Protein AF-A0A443S232-F1 (afdb_monomer_lite)

Organism: NCBI:txid299467

pLDDT: mean 97.69, std 2.04, range [86.19, 98.69]

Radius of gyration: 16.25 Å; chains: 1; bounding box: 34×20×43 Å

Secondary structure (DSSP, 8-state):
----TT---PPP---EEE--HHHHHHHHTS-HHHHHHHHHHHHSTTTT---EEE---

Sequence (57 aa):
VTINREKRYQSIIGFGGAFTDSATLNIRSLPQNLSERLIKDYFAEDGIQYSIGRIPI

Structure (mmCIF, N/CA/C/O backbone):
data_AF-A0A443S232-F1
#
_entry.id   AF-A0A443S232-F1
#
loop_
_atom_site.group_PDB
_atom_site.id
_atom_site.type_symbol
_atom_site.label_atom_id
_atom_site.label_alt_id
_atom_site.label_comp_id
_atom_site.label_asym_id
_atom_site.label_entity_id
_atom_site.label_seq_id
_atom_site.pdbx_PDB_ins_code
_atom_site.Cartn_x
_atom_site.Cartn_y
_atom_site.Cartn_z
_atom_site.occupancy
_atom_site.B_iso_or_equiv
_atom_site.auth_seq_id
_atom_site.auth_comp_id
_atom_site.auth_asym_id
_atom_site.auth_atom_id
_atom_site.pdbx_PDB_model_num
ATOM 1 N N . VAL A 1 1 ? 5.297 0.523 -29.053 1.00 86.19 1 VAL A N 1
ATOM 2 C CA . VAL A 1 1 ? 6.433 0.296 -28.123 1.00 86.19 1 VAL A CA 1
ATOM 3 C C . VAL A 1 1 ? 6.992 -1.092 -28.392 1.00 86.19 1 VAL A C 1
ATOM 5 O O . VAL A 1 1 ? 6.190 -2.001 -28.565 1.00 86.19 1 VAL A O 1
ATOM 8 N N . THR A 1 2 ? 8.316 -1.256 -28.442 1.00 95.75 2 THR A N 1
ATOM 9 C CA . THR A 1 2 ? 8.986 -2.549 -28.690 1.00 95.75 2 THR A CA 1
ATOM 10 C C . THR A 1 2 ? 9.810 -2.945 -27.464 1.00 95.75 2 THR A C 1
ATOM 12 O O . THR A 1 2 ? 10.525 -2.105 -26.924 1.00 95.75 2 THR A O 1
ATOM 15 N N . ILE A 1 3 ? 9.714 -4.204 -27.018 1.00 96.06 3 ILE A N 1
ATOM 16 C CA . ILE A 1 3 ? 10.363 -4.712 -25.794 1.00 96.06 3 ILE A CA 1
ATOM 17 C C . ILE A 1 3 ? 11.436 -5.745 -26.167 1.00 96.06 3 ILE A C 1
ATOM 19 O O . ILE A 1 3 ? 11.125 -6.740 -26.816 1.00 96.06 3 ILE A O 1
ATOM 23 N N . ASN A 1 4 ? 12.680 -5.541 -25.717 1.00 97.56 4 ASN A N 1
ATOM 24 C CA . ASN A 1 4 ? 13.763 -6.525 -25.831 1.00 97.56 4 ASN A CA 1
ATOM 25 C C . ASN A 1 4 ? 13.944 -7.268 -24.495 1.00 97.56 4 ASN A C 1
ATOM 27 O O . ASN A 1 4 ? 14.426 -6.678 -23.530 1.00 97.56 4 ASN A O 1
ATOM 31 N N . ARG A 1 5 ? 13.575 -8.555 -24.448 1.00 95.94 5 ARG A N 1
ATOM 32 C CA . ARG A 1 5 ? 13.610 -9.392 -23.231 1.00 95.94 5 ARG A CA 1
ATOM 33 C C . ARG A 1 5 ? 15.011 -9.888 -22.840 1.00 95.94 5 ARG A C 1
ATOM 35 O O . ARG A 1 5 ? 15.195 -10.298 -21.697 1.00 95.94 5 ARG A O 1
ATOM 42 N N . GLU A 1 6 ? 15.990 -9.814 -23.744 1.00 97.75 6 GLU A N 1
ATOM 43 C CA . GLU A 1 6 ? 17.384 -10.206 -23.469 1.00 97.75 6 GLU A CA 1
ATOM 44 C C . GLU A 1 6 ? 18.149 -9.121 -22.701 1.00 97.75 6 GLU A C 1
ATOM 46 O O . GLU A 1 6 ? 19.114 -9.399 -21.990 1.00 97.75 6 GLU A O 1
ATOM 51 N N . LYS A 1 7 ? 17.703 -7.862 -22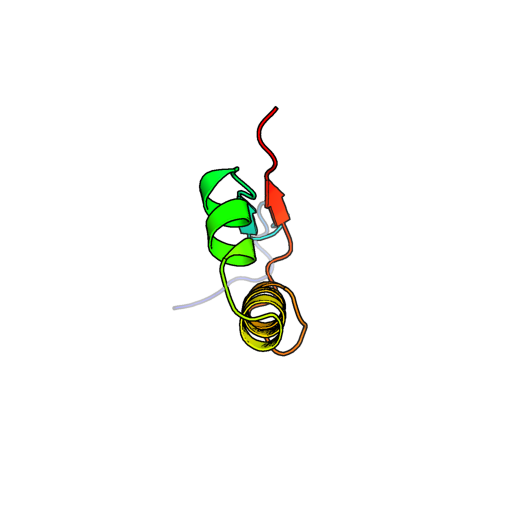.801 1.00 97.62 7 LYS A N 1
ATOM 52 C CA . LYS A 1 7 ? 18.305 -6.745 -22.071 1.00 97.62 7 LYS A CA 1
ATOM 53 C C . LYS A 1 7 ? 17.737 -6.678 -20.651 1.00 97.62 7 LYS A C 1
ATOM 55 O O . LYS A 1 7 ? 16.618 -6.212 -20.448 1.00 97.62 7 LYS A O 1
ATOM 60 N N . ARG A 1 8 ? 18.516 -7.135 -19.668 1.00 97.31 8 ARG A N 1
ATOM 61 C CA . ARG A 1 8 ? 18.125 -7.177 -18.248 1.00 97.31 8 ARG A CA 1
ATOM 62 C C . ARG A 1 8 ? 18.734 -6.032 -17.436 1.00 97.31 8 ARG A C 1
ATOM 64 O O . ARG A 1 8 ? 19.790 -5.510 -17.783 1.00 97.31 8 ARG A O 1
ATOM 71 N N . TYR A 1 9 ? 18.056 -5.681 -16.346 1.00 96.19 9 TYR A N 1
ATOM 72 C CA . TYR A 1 9 ? 18.461 -4.664 -15.371 1.00 96.19 9 TYR A CA 1
ATOM 73 C C . TYR A 1 9 ? 18.260 -5.206 -13.946 1.00 96.19 9 TYR A C 1
ATOM 75 O O . TYR A 1 9 ? 18.419 -6.406 -13.721 1.00 96.19 9 TYR A O 1
ATOM 83 N N . GLN A 1 10 ? 17.919 -4.348 -12.982 1.00 98.12 10 GLN A N 1
ATOM 84 C CA . GLN A 1 10 ? 17.647 -4.756 -11.610 1.00 98.12 10 GLN A CA 1
ATOM 85 C C . GLN A 1 10 ? 16.403 -5.645 -11.493 1.00 98.12 10 GLN A C 1
ATOM 87 O O . GLN A 1 10 ? 15.428 -5.486 -12.232 1.00 98.12 10 GLN A O 1
ATOM 92 N N . SER A 1 11 ? 16.415 -6.527 -10.497 1.00 97.62 11 SER A N 1
ATOM 93 C CA . SER A 1 11 ? 15.208 -7.201 -10.023 1.00 97.62 11 SER A CA 1
ATOM 94 C C . SER A 1 11 ? 14.366 -6.255 -9.170 1.00 97.62 11 SER A C 1
ATOM 96 O O . SER A 1 11 ? 14.887 -5.361 -8.501 1.00 97.62 11 SER A O 1
ATOM 98 N N . ILE A 1 12 ? 13.055 -6.479 -9.167 1.00 97.94 12 ILE A N 1
ATOM 99 C CA . ILE A 1 12 ? 12.127 -5.760 -8.299 1.00 97.94 12 ILE A CA 1
ATOM 100 C C . ILE A 1 12 ? 11.962 -6.549 -7.002 1.00 97.94 12 ILE A C 1
ATOM 102 O O . ILE A 1 12 ? 11.647 -7.734 -7.039 1.00 97.94 12 ILE A O 1
ATOM 106 N N . ILE A 1 13 ? 12.180 -5.883 -5.866 1.00 98.00 13 ILE A N 1
ATOM 107 C CA . ILE A 1 13 ? 11.972 -6.469 -4.534 1.00 98.00 13 ILE A CA 1
ATOM 108 C C . ILE A 1 13 ? 10.471 -6.575 -4.243 1.00 98.00 13 ILE A C 1
ATOM 110 O O . ILE A 1 13 ? 9.999 -7.608 -3.782 1.00 98.00 13 ILE A O 1
ATOM 114 N N . GLY A 1 14 ? 9.715 -5.514 -4.534 1.00 98.00 14 GLY A N 1
ATOM 115 C CA . GLY A 1 14 ? 8.276 -5.469 -4.312 1.00 98.00 14 GLY A CA 1
ATOM 116 C C . GLY A 1 14 ? 7.724 -4.049 -4.271 1.00 98.00 14 GLY A C 1
ATOM 117 O O . GLY A 1 14 ? 8.450 -3.077 -4.492 1.00 98.00 14 GLY A O 1
ATOM 118 N N . PHE A 1 15 ? 6.436 -3.950 -3.959 1.00 9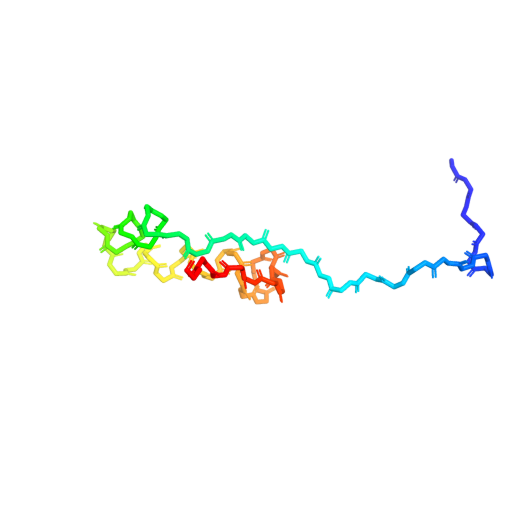8.62 15 PHE A N 1
ATOM 119 C CA . PHE A 1 15 ? 5.693 -2.698 -3.809 1.00 98.62 15 PHE A CA 1
ATOM 120 C C . PHE A 1 15 ? 4.872 -2.760 -2.522 1.00 98.62 15 PHE A C 1
ATOM 122 O O . PHE A 1 15 ? 4.497 -3.847 -2.078 1.00 98.62 15 PHE A O 1
ATOM 129 N N . GLY A 1 16 ? 4.638 -1.616 -1.882 1.00 98.31 16 GLY A N 1
ATOM 130 C CA . GLY A 1 16 ? 4.124 -1.622 -0.521 1.00 98.31 16 GLY A CA 1
ATOM 131 C C . GLY A 1 16 ? 3.767 -0.262 0.055 1.00 98.31 16 GLY A C 1
ATOM 132 O O . GLY A 1 16 ? 3.781 0.757 -0.635 1.00 98.31 16 GLY A O 1
ATOM 133 N N . GLY A 1 17 ? 3.486 -0.265 1.357 1.00 98.12 17 GLY A N 1
ATOM 134 C CA . GLY A 1 17 ? 3.166 0.922 2.151 1.00 98.12 17 GLY A CA 1
ATOM 135 C C . GLY A 1 17 ? 3.901 0.949 3.491 1.00 98.12 17 GLY A C 1
ATOM 136 O O . GLY A 1 17 ? 4.722 0.079 3.788 1.00 98.12 17 GLY A O 1
ATOM 137 N N . ALA A 1 18 ? 3.614 1.959 4.312 1.00 98.50 18 ALA A N 1
ATOM 138 C CA . ALA A 1 18 ? 4.163 2.081 5.659 1.00 98.50 18 ALA A CA 1
ATOM 139 C C . ALA A 1 18 ? 3.078 1.861 6.720 1.00 98.50 18 ALA A C 1
ATOM 141 O O . ALA A 1 18 ? 2.011 2.467 6.659 1.00 98.50 18 ALA A O 1
ATOM 142 N N . PHE A 1 19 ? 3.385 1.047 7.725 1.00 98.06 19 PHE A N 1
ATOM 143 C CA . PHE A 1 19 ? 2.553 0.842 8.908 1.00 98.06 19 PHE A CA 1
ATOM 144 C C . PHE A 1 19 ? 2.904 1.889 9.971 1.00 98.06 19 PHE A C 1
ATOM 146 O O . PHE A 1 19 ? 3.532 1.585 10.980 1.00 98.06 19 PHE A O 1
ATOM 153 N N . THR A 1 20 ? 2.566 3.153 9.710 1.00 98.56 20 THR A N 1
ATOM 154 C CA . THR A 1 20 ? 2.724 4.238 10.691 1.00 98.56 20 THR A CA 1
ATOM 155 C C . THR A 1 20 ? 1.675 4.134 11.801 1.00 98.56 20 THR A C 1
ATOM 157 O O . THR A 1 20 ? 0.614 3.534 11.605 1.00 98.56 20 THR A O 1
ATOM 160 N N . ASP A 1 21 ? 1.910 4.794 12.937 1.00 98.25 21 ASP A N 1
ATOM 161 C CA . ASP A 1 21 ? 0.901 4.923 14.000 1.00 98.25 21 ASP A CA 1
ATOM 162 C C . ASP A 1 21 ? -0.407 5.500 13.457 1.00 98.25 21 ASP A C 1
ATOM 164 O O . ASP A 1 21 ? -1.482 4.963 13.702 1.00 98.25 21 ASP A O 1
ATOM 168 N N . SER A 1 22 ? -0.326 6.549 12.635 1.00 98.44 22 SER A N 1
ATOM 169 C CA . SER A 1 22 ? -1.505 7.143 12.002 1.00 98.44 22 SER A CA 1
ATOM 170 C C . SER A 1 22 ? -2.266 6.147 11.125 1.00 98.44 22 SER A C 1
ATOM 172 O O . SER A 1 22 ? -3.492 6.098 11.198 1.00 98.44 22 SER A O 1
ATOM 174 N N . ALA A 1 23 ? -1.578 5.334 10.319 1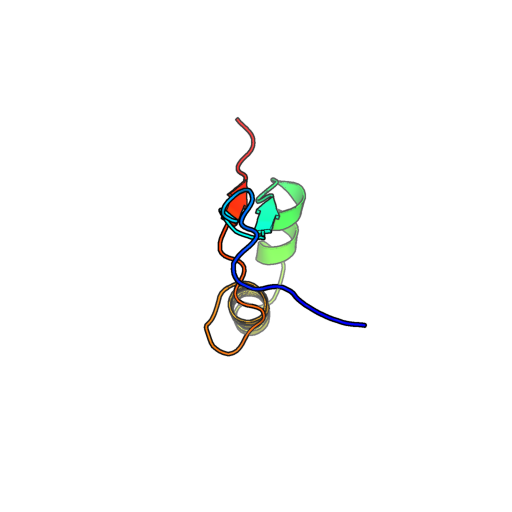.00 98.31 23 ALA A N 1
ATOM 175 C CA . ALA A 1 23 ? -2.227 4.341 9.470 1.00 98.31 23 ALA A CA 1
ATOM 176 C C . ALA A 1 23 ? -2.899 3.253 10.318 1.00 98.31 23 ALA A C 1
ATOM 178 O O . ALA A 1 23 ? -4.078 2.962 10.130 1.00 98.31 23 ALA A O 1
ATOM 179 N N . THR A 1 24 ? -2.180 2.693 11.291 1.00 97.81 24 THR A N 1
ATOM 180 C CA . THR A 1 24 ? -2.688 1.584 12.108 1.00 97.81 24 THR A CA 1
ATOM 181 C C . THR A 1 24 ? -3.798 2.019 13.068 1.00 97.81 24 THR A C 1
ATOM 183 O O . THR A 1 24 ? -4.769 1.280 13.232 1.00 97.81 24 THR A O 1
ATOM 186 N N . LEU A 1 25 ? -3.742 3.233 13.631 1.00 98.56 25 LEU A N 1
ATOM 187 C CA . LEU A 1 25 ? -4.821 3.794 14.453 1.00 98.56 25 LEU A CA 1
ATOM 188 C C . LEU A 1 25 ? -6.092 4.061 13.638 1.00 98.56 25 LEU A C 1
ATOM 190 O O . LEU A 1 25 ? -7.184 3.745 14.108 1.00 98.56 25 LEU A O 1
ATOM 194 N N . ASN A 1 26 ? -5.965 4.586 12.414 1.00 98.69 26 ASN A N 1
ATOM 195 C CA . ASN A 1 26 ? -7.119 4.782 11.533 1.00 98.69 26 ASN A CA 1
ATOM 196 C C . ASN A 1 26 ? -7.707 3.453 11.042 1.00 98.69 26 ASN A C 1
ATOM 198 O O . ASN A 1 26 ? -8.920 3.327 10.957 1.00 98.69 26 ASN A O 1
ATOM 202 N N . ILE A 1 27 ? -6.885 2.439 10.758 1.00 98.38 27 ILE A N 1
ATOM 203 C C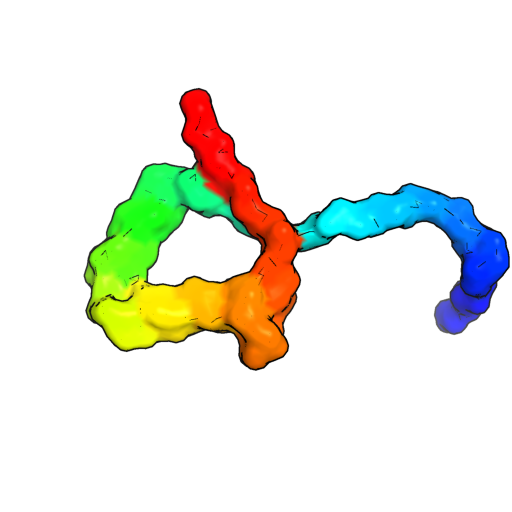A . ILE A 1 27 ? -7.383 1.101 10.398 1.00 98.38 27 ILE A CA 1
ATOM 204 C C . ILE A 1 27 ? -8.101 0.453 11.591 1.00 98.38 27 ILE A C 1
ATOM 206 O O . ILE A 1 27 ? -9.144 -0.179 11.427 1.00 98.38 27 ILE A O 1
ATOM 210 N N . ARG A 1 28 ? -7.568 0.628 12.806 1.00 98.00 28 ARG A N 1
ATOM 211 C CA . ARG A 1 28 ? -8.155 0.097 14.042 1.00 98.00 28 ARG A CA 1
ATOM 212 C C . ARG A 1 28 ? -9.487 0.755 14.413 1.00 98.00 28 ARG A C 1
ATOM 214 O O . ARG A 1 28 ? -10.286 0.117 15.091 1.00 98.00 28 ARG A O 1
ATOM 221 N N . SER A 1 29 ? -9.732 2.003 14.012 1.00 98.38 29 SER A N 1
ATOM 222 C CA . SER A 1 29 ? -10.998 2.690 14.304 1.00 98.38 29 SER A CA 1
ATOM 223 C C . SER A 1 29 ? -12.163 2.225 13.421 1.00 98.38 29 SER A C 1
ATOM 225 O O . SER A 1 29 ? -13.312 2.579 13.691 1.00 98.38 29 SER A O 1
ATOM 227 N N . LEU A 1 30 ? -11.893 1.419 12.389 1.00 98.56 30 LEU A N 1
ATOM 228 C CA . LEU A 1 30 ? -12.912 0.863 11.505 1.00 98.56 30 LEU A CA 1
ATOM 229 C C . LEU A 1 30 ? -13.649 -0.317 12.160 1.00 98.56 30 LEU A C 1
ATOM 231 O O . LEU A 1 30 ? -13.06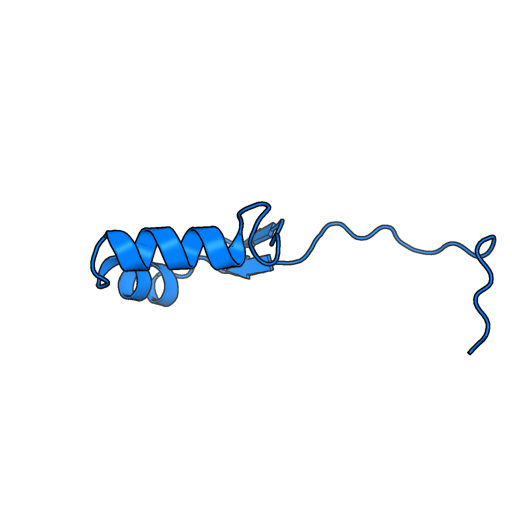0 -1.061 12.949 1.00 98.56 30 LEU A O 1
ATOM 235 N N . PRO A 1 31 ? -14.915 -0.570 11.775 1.00 98.69 31 PRO A N 1
ATOM 236 C CA . PRO A 1 31 ? -15.570 -1.843 12.049 1.00 98.69 31 PRO A CA 1
ATOM 237 C C . PRO A 1 31 ? -14.718 -3.020 11.560 1.00 98.69 31 PRO A C 1
ATOM 239 O O . PRO A 1 31 ? -14.075 -2.936 10.510 1.00 98.69 31 PRO A O 1
ATOM 242 N N . GLN A 1 32 ? -14.737 -4.132 12.297 1.00 98.06 32 GLN A N 1
ATOM 243 C CA . GLN A 1 32 ? -13.841 -5.266 12.049 1.00 98.06 32 GLN A CA 1
ATOM 244 C C . GLN A 1 32 ? -13.910 -5.785 10.604 1.00 98.06 32 GLN A C 1
ATOM 246 O O . GLN A 1 32 ? -12.875 -5.964 9.970 1.00 98.06 32 GLN A O 1
ATOM 251 N N . ASN A 1 33 ? -15.115 -5.940 10.050 1.00 98.44 33 ASN A N 1
ATOM 252 C CA . ASN A 1 33 ? -15.307 -6.397 8.671 1.00 98.44 33 ASN A CA 1
ATOM 253 C C . ASN A 1 33 ? -14.659 -5.464 7.633 1.00 98.44 33 ASN A C 1
ATOM 255 O O . ASN A 1 33 ? -14.185 -5.922 6.595 1.00 98.44 33 ASN A O 1
ATOM 259 N N . LEU A 1 34 ? -14.639 -4.156 7.898 1.00 98.62 34 LEU A N 1
ATOM 260 C CA . LEU A 1 34 ? -14.041 -3.171 7.005 1.00 98.62 34 LEU A CA 1
ATOM 261 C C . LEU A 1 34 ? -12.517 -3.126 7.156 1.00 98.62 34 LEU A C 1
ATOM 263 O O . LEU A 1 34 ? -11.822 -3.010 6.152 1.00 98.62 34 LEU A O 1
ATOM 267 N N . SER A 1 35 ? -12.003 -3.266 8.379 1.00 98.44 35 SER A N 1
ATOM 268 C CA . SER A 1 35 ? -10.563 -3.391 8.635 1.00 98.44 35 SER A CA 1
ATOM 269 C C . SER A 1 35 ? -9.982 -4.633 7.947 1.00 98.44 35 SER A C 1
ATOM 271 O O . SER A 1 35 ? -9.008 -4.535 7.203 1.00 98.44 35 SER A O 1
ATOM 273 N N . GLU A 1 36 ? -10.642 -5.787 8.087 1.00 98.44 36 GLU A N 1
ATOM 274 C CA . GLU A 1 36 ? -10.247 -7.028 7.412 1.00 98.44 36 GLU A CA 1
ATOM 275 C C . GLU A 1 36 ? -10.292 -6.894 5.888 1.00 98.44 36 GLU A C 1
ATOM 277 O O . GLU A 1 36 ? -9.361 -7.320 5.204 1.00 98.44 36 GLU A O 1
ATOM 282 N N . ARG A 1 37 ? -11.347 -6.269 5.347 1.00 98.56 37 ARG A N 1
ATOM 283 C CA . ARG A 1 37 ? -11.444 -5.994 3.910 1.00 98.56 37 ARG A CA 1
ATOM 284 C C . ARG A 1 37 ? -10.314 -5.085 3.433 1.00 98.56 37 ARG A C 1
ATOM 286 O O . ARG A 1 37 ? -9.692 -5.403 2.433 1.00 98.56 37 ARG A O 1
ATOM 293 N N . LEU A 1 38 ? -10.013 -4.007 4.157 1.00 98.50 38 LEU A N 1
ATOM 294 C CA . LEU A 1 38 ? -8.935 -3.082 3.802 1.00 98.50 38 LEU A CA 1
ATOM 295 C C . LEU A 1 38 ? -7.587 -3.806 3.720 1.00 98.50 38 LEU A C 1
ATOM 297 O O . LEU A 1 38 ? -6.833 -3.597 2.772 1.00 98.50 38 LEU A O 1
ATOM 301 N N . ILE A 1 39 ? -7.284 -4.676 4.687 1.00 98.25 39 ILE A N 1
ATOM 302 C CA . ILE A 1 39 ? -6.045 -5.462 4.664 1.00 98.25 39 ILE A CA 1
ATOM 303 C C . ILE A 1 39 ? -6.029 -6.439 3.483 1.00 98.25 39 ILE A C 1
ATOM 305 O O . ILE A 1 39 ? -4.995 -6.560 2.826 1.00 98.25 39 ILE A O 1
ATOM 309 N N . LYS A 1 40 ? -7.157 -7.089 3.169 1.00 98.62 40 LYS A N 1
ATOM 310 C CA . LYS A 1 40 ? -7.267 -7.972 1.996 1.00 98.62 40 LYS A CA 1
ATOM 311 C C . LYS A 1 40 ? -7.073 -7.218 0.685 1.00 98.62 40 LYS A C 1
ATOM 313 O O . LYS A 1 40 ? -6.247 -7.631 -0.119 1.00 98.62 40 LYS A O 1
ATOM 318 N N . ASP A 1 41 ? -7.743 -6.082 0.516 1.00 98.69 41 ASP A N 1
ATOM 319 C CA . ASP A 1 41 ? -7.647 -5.261 -0.691 1.00 98.69 41 ASP A CA 1
ATOM 320 C C . ASP A 1 41 ? -6.183 -4.874 -0.988 1.00 98.69 41 ASP A C 1
ATOM 322 O O .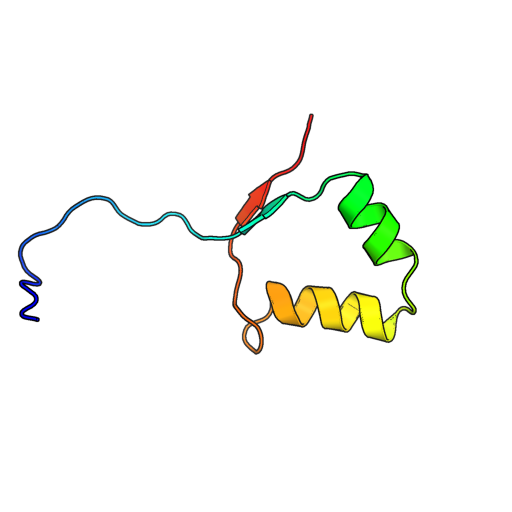 ASP A 1 41 ? -5.780 -4.854 -2.150 1.00 98.69 41 ASP A O 1
ATOM 326 N N . TYR A 1 42 ? -5.363 -4.632 0.046 1.00 98.69 42 TYR A N 1
ATOM 327 C CA . TYR A 1 42 ? -3.932 -4.357 -0.121 1.00 98.69 42 TYR A CA 1
ATOM 328 C C . TYR A 1 42 ? -3.060 -5.606 -0.295 1.00 98.69 42 TYR A C 1
ATOM 330 O O . TYR A 1 42 ? -2.197 -5.597 -1.169 1.00 98.69 42 TYR A O 1
ATOM 338 N N . PHE A 1 43 ? -3.224 -6.646 0.526 1.00 98.56 43 PHE A N 1
ATOM 339 C CA . PHE A 1 43 ? -2.214 -7.709 0.685 1.00 98.56 43 PHE A CA 1
ATOM 340 C C . PHE A 1 43 ? -2.664 -9.113 0.253 1.00 98.56 43 PHE A C 1
ATOM 342 O O . PHE A 1 43 ? -1.815 -9.995 0.133 1.00 98.56 43 PHE A O 1
ATOM 349 N N . ALA A 1 44 ? -3.958 -9.358 0.041 1.00 98.38 44 ALA A N 1
ATOM 350 C CA . ALA A 1 44 ? -4.452 -10.676 -0.358 1.00 98.38 44 ALA A CA 1
ATOM 351 C C . ALA A 1 44 ? -4.288 -10.927 -1.866 1.00 98.38 44 ALA A C 1
ATOM 353 O O . ALA A 1 44 ? -4.109 -9.997 -2.653 1.00 98.38 44 ALA A O 1
ATOM 354 N N . GLU A 1 45 ? -4.359 -12.202 -2.266 1.00 97.81 45 GLU A N 1
ATOM 355 C CA . GLU A 1 45 ? -4.261 -12.632 -3.670 1.00 97.81 45 GLU A CA 1
ATOM 356 C C . GLU A 1 45 ? -5.383 -12.075 -4.552 1.00 97.81 45 GLU A C 1
ATOM 358 O O . GLU A 1 45 ? -5.164 -11.830 -5.735 1.00 97.81 45 GLU A O 1
ATOM 363 N N . ASP A 1 46 ? -6.562 -11.845 -3.974 1.00 97.50 46 ASP A N 1
ATOM 364 C CA . ASP A 1 46 ? -7.715 -11.214 -4.618 1.00 97.50 46 ASP A CA 1
ATOM 365 C C . ASP A 1 46 ? -7.707 -9.673 -4.519 1.00 97.50 46 ASP A C 1
ATOM 367 O O . ASP A 1 46 ? -8.641 -9.022 -4.992 1.00 97.50 46 ASP A O 1
ATOM 371 N N . GLY A 1 47 ? -6.652 -9.087 -3.940 1.00 98.25 47 GLY A N 1
ATOM 372 C CA . GLY A 1 47 ? -6.396 -7.647 -3.865 1.00 98.25 47 GLY A CA 1
ATOM 373 C C . GLY A 1 47 ? -5.312 -7.171 -4.843 1.00 98.25 47 GLY A C 1
ATOM 374 O O . GLY A 1 47 ? -5.086 -7.759 -5.898 1.00 98.25 47 GLY A O 1
ATOM 375 N N . ILE A 1 48 ? -4.608 -6.089 -4.493 1.00 98.56 48 ILE A N 1
ATOM 376 C CA . ILE A 1 48 ? -3.500 -5.539 -5.306 1.00 98.56 48 ILE A CA 1
ATOM 377 C C . ILE A 1 48 ? -2.120 -6.119 -4.954 1.00 98.56 48 ILE A C 1
ATOM 379 O O . ILE A 1 48 ? -1.111 -5.665 -5.493 1.00 98.56 48 ILE A O 1
ATOM 383 N N . GLN A 1 49 ? -2.076 -7.108 -4.056 1.00 98.50 49 GLN A N 1
ATOM 384 C CA . GLN A 1 49 ? -0.889 -7.901 -3.722 1.00 98.50 49 GLN A CA 1
ATOM 385 C C . GLN A 1 49 ? 0.358 -7.070 -3.371 1.00 98.50 49 GLN A C 1
ATOM 387 O O . GLN A 1 49 ? 1.464 -7.339 -3.853 1.00 98.50 49 GLN A O 1
ATOM 392 N N . TYR A 1 50 ? 0.209 -6.065 -2.505 1.00 98.69 50 TYR A N 1
ATOM 393 C CA . TYR A 1 50 ? 1.361 -5.449 -1.852 1.00 98.69 50 TYR A CA 1
ATOM 394 C C . TYR A 1 50 ? 2.210 -6.532 -1.186 1.00 98.69 50 TYR A C 1
ATOM 396 O O . TYR A 1 50 ? 1.709 -7.406 -0.484 1.00 98.69 50 TYR A O 1
ATOM 404 N N . SER A 1 51 ? 3.517 -6.456 -1.412 1.00 98.31 51 SER A N 1
ATOM 405 C CA . SER A 1 51 ? 4.493 -7.448 -0.960 1.00 98.31 51 SER A CA 1
ATOM 406 C C . SER A 1 51 ? 5.494 -6.886 0.047 1.00 98.31 51 SER A C 1
ATOM 408 O O . SER A 1 51 ? 6.337 -7.620 0.558 1.00 98.31 51 SER A O 1
ATOM 410 N N . ILE A 1 52 ? 5.409 -5.586 0.352 1.00 98.31 52 ILE A N 1
ATOM 411 C CA . ILE A 1 52 ? 6.293 -4.897 1.297 1.00 98.31 52 ILE A CA 1
ATOM 412 C C . ILE A 1 52 ? 5.473 -4.084 2.306 1.00 98.31 52 ILE A C 1
ATOM 414 O O . ILE A 1 52 ? 4.505 -3.408 1.955 1.00 98.31 52 ILE A O 1
ATOM 418 N N . GLY A 1 53 ? 5.922 -4.083 3.562 1.00 97.81 53 GLY A N 1
ATOM 419 C CA . GLY A 1 53 ? 5.469 -3.161 4.598 1.00 97.81 53 GLY A CA 1
ATOM 420 C C . GLY A 1 53 ? 6.651 -2.534 5.333 1.00 97.81 53 GLY A C 1
ATOM 421 O O . GLY A 1 53 ? 7.515 -3.248 5.838 1.00 97.81 53 GLY A O 1
ATOM 422 N N . ARG A 1 54 ? 6.710 -1.201 5.398 1.00 98.50 54 ARG A N 1
ATOM 423 C CA . ARG A 1 54 ? 7.732 -0.463 6.160 1.00 98.50 54 ARG A CA 1
ATOM 424 C C . ARG A 1 54 ? 7.222 -0.132 7.561 1.00 98.50 54 ARG A C 1
ATOM 426 O O . ARG A 1 54 ? 6.140 0.432 7.693 1.00 98.50 54 ARG A O 1
ATOM 433 N N . ILE A 1 55 ? 8.033 -0.380 8.585 1.00 97.75 55 ILE A N 1
ATOM 434 C CA . ILE A 1 55 ? 7.723 -0.065 9.988 1.00 97.75 55 ILE A CA 1
ATOM 435 C C . ILE A 1 55 ? 8.702 1.021 10.477 1.00 97.75 55 ILE A C 1
ATOM 437 O O . ILE A 1 55 ? 9.911 0.837 10.318 1.00 97.75 55 ILE A O 1
ATOM 441 N N . PRO A 1 56 ? 8.229 2.172 10.994 1.00 96.38 56 PRO A N 1
ATOM 442 C CA . PRO A 1 56 ? 9.087 3.150 11.673 1.00 96.38 56 PRO A CA 1
ATOM 443 C C . PRO A 1 56 ? 9.667 2.589 12.988 1.00 96.38 56 PRO A C 1
ATOM 445 O O . PRO A 1 56 ? 8.969 1.855 13.681 1.00 96.38 56 PRO A O 1
ATOM 448 N N . ILE A 1 57 ? 10.918 2.942 13.317 1.00 89.31 57 ILE A N 1
ATOM 449 C CA . ILE A 1 57 ? 11.602 2.627 14.589 1.00 89.31 57 ILE A CA 1
ATOM 450 C C . ILE A 1 57 ? 11.818 3.931 15.348 1.00 89.31 57 ILE A C 1
ATOM 452 O O . ILE A 1 57 ? 12.245 4.900 14.675 1.00 89.31 57 ILE A O 1
#

InterPro domains:
  IPR001139 Glycoside hydrolase family 30 [PR00843] (2-22)
  IPR001139 Glycoside hydrolase family 30 [PR00843] (37-57)
  IPR001139 Glycoside hydrolase family 30 [PTHR11069] (1-57)
  IPR017853 Glycoside hydrolase superfamily [SSF51445] (12-57)
  IPR033453 Glycosyl hydrolase family 30, TIM-barrel domain [PF02055] (12-57)

Foldseek 3Di:
DDDDPVDDDDDDPWAAEEPDPVNVVVLVVDDPVVSVVVCCLQPNPVHPNGPDYHYDD